Protein AF-D5ZX36-F1 (afdb_monomer_lite)

Foldseek 3Di:
DDDPDDDPDPPDPLVVQCVPPVRHDDPPPDDPVVVVVVVLVVQLVVQLCVPPCNVVVVVPDPVVSCVRSVVSNDRPDD

Organism: Streptomyces viridosporus (strain ATCC 14672 / DSM 40746 / JCM 4963 / KCTC 9882 / NRRL B-12104 / FH 1290) (NCBI:txid566461)

Secondary structure (DSSP, 8-state):
----PPPPP---TTTTGGGGSGGG-PPPSS-HHHHHHHHHHHHHHHHHHHSHHHHTT----HHHHHHHHHHHHS----

pLDDT: mean 71.88, std 12.63, range [42.56, 89.19]

Radius of gyration: 17.42 Å; chains: 1; bounding box: 50×31×41 Å

Structure (mmCIF, N/CA/C/O backbone):
data_AF-D5ZX36-F1
#
_entry.id   AF-D5ZX36-F1
#
loop_
_atom_site.group_PDB
_atom_site.id
_atom_site.type_symbol
_atom_site.label_atom_id
_atom_site.label_alt_id
_atom_site.label_comp_id
_atom_site.label_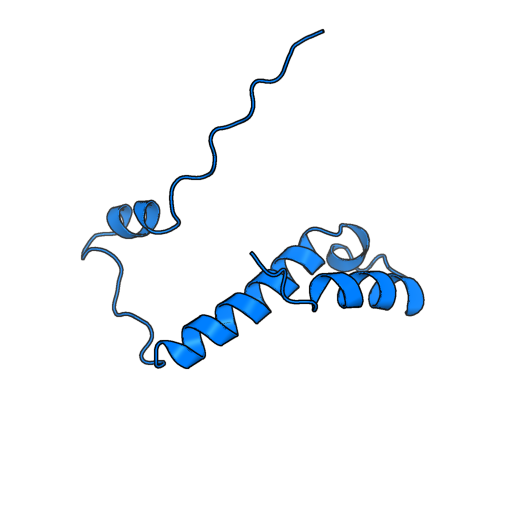asym_id
_atom_site.label_entity_id
_atom_site.label_seq_id
_atom_site.pdbx_PDB_ins_code
_atom_site.Cartn_x
_atom_site.Cartn_y
_atom_site.Cartn_z
_atom_site.occupancy
_atom_site.B_iso_or_equiv
_atom_site.auth_seq_id
_atom_site.auth_comp_id
_atom_site.auth_asym_id
_atom_site.auth_atom_id
_atom_site.pdbx_PDB_model_num
ATOM 1 N N . MET A 1 1 ? 34.296 -3.313 11.446 1.00 42.56 1 MET A N 1
ATOM 2 C CA . MET A 1 1 ? 32.955 -3.925 11.338 1.00 42.56 1 MET A CA 1
ATOM 3 C C . MET A 1 1 ? 32.094 -3.363 12.460 1.00 42.56 1 MET A C 1
ATOM 5 O O . MET A 1 1 ? 32.211 -3.835 13.580 1.00 42.56 1 MET A O 1
ATOM 9 N N . ALA A 1 2 ? 31.337 -2.288 12.216 1.00 50.19 2 ALA A N 1
ATOM 10 C CA . ALA A 1 2 ? 30.464 -1.708 13.238 1.00 50.19 2 ALA A CA 1
ATOM 11 C C . ALA A 1 2 ? 29.107 -2.418 13.193 1.00 50.19 2 ALA A C 1
ATOM 13 O O . ALA A 1 2 ? 28.390 -2.334 12.196 1.00 50.19 2 ALA A O 1
ATOM 14 N N . PHE A 1 3 ? 28.796 -3.160 14.253 1.00 47.47 3 PHE A N 1
ATOM 15 C CA . PHE A 1 3 ? 27.499 -3.789 14.461 1.00 47.47 3 PHE A CA 1
ATOM 16 C C . PHE A 1 3 ? 26.488 -2.672 14.747 1.00 47.47 3 PHE A C 1
ATOM 18 O O . PHE A 1 3 ? 26.494 -2.091 15.829 1.00 47.47 3 PHE A O 1
ATOM 25 N N . VAL A 1 4 ? 25.683 -2.294 13.750 1.00 58.41 4 VAL A N 1
ATOM 26 C CA . VAL A 1 4 ? 24.571 -1.358 13.960 1.00 58.41 4 VAL A CA 1
ATOM 27 C C . VAL A 1 4 ? 23.554 -2.061 14.844 1.00 58.41 4 VAL A C 1
ATOM 29 O O . VAL A 1 4 ? 22.910 -3.023 14.429 1.00 58.41 4 VAL A O 1
ATOM 32 N N . GLU A 1 5 ? 23.436 -1.586 16.076 1.00 66.69 5 GLU A N 1
ATOM 33 C CA . GLU A 1 5 ? 22.424 -2.059 17.003 1.00 66.69 5 GLU A CA 1
ATOM 34 C C . GLU A 1 5 ? 21.024 -1.698 16.457 1.00 66.69 5 GLU A C 1
ATOM 36 O O . GLU A 1 5 ? 20.820 -0.572 15.980 1.00 66.69 5 GLU A O 1
ATOM 41 N N . PRO A 1 6 ? 20.052 -2.633 16.454 1.00 61.00 6 PRO A N 1
ATOM 42 C CA . PRO A 1 6 ? 18.734 -2.383 15.885 1.00 61.00 6 PRO A CA 1
ATOM 43 C C . PRO A 1 6 ? 18.020 -1.255 16.635 1.00 61.00 6 PRO A C 1
ATOM 45 O O . PRO A 1 6 ? 17.788 -1.342 17.840 1.00 61.00 6 PRO A O 1
ATOM 48 N N . LEU A 1 7 ? 17.625 -0.205 15.908 1.00 60.62 7 LEU A N 1
ATOM 49 C CA . LEU A 1 7 ? 16.795 0.875 16.443 1.00 60.62 7 LEU A CA 1
ATOM 50 C C . LEU A 1 7 ? 15.540 0.271 17.109 1.00 60.62 7 LEU A C 1
ATOM 52 O O . LEU A 1 7 ? 14.872 -0.557 1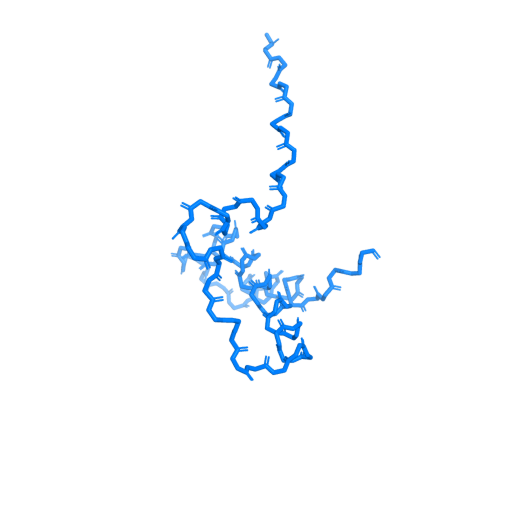6.477 1.00 60.62 7 LEU A O 1
ATOM 56 N N . PRO A 1 8 ? 15.177 0.682 18.341 1.00 63.91 8 PRO A N 1
ATOM 57 C CA . PRO A 1 8 ? 14.040 0.108 19.044 1.00 63.91 8 PRO A CA 1
ATOM 58 C C . PRO A 1 8 ? 12.762 0.222 18.199 1.00 63.91 8 PRO A C 1
ATOM 60 O O . PRO A 1 8 ? 12.557 1.235 17.514 1.00 63.91 8 PRO A O 1
ATOM 63 N N . PRO A 1 9 ? 11.875 -0.792 18.245 1.00 60.69 9 PRO A N 1
ATOM 64 C CA . PRO A 1 9 ? 10.628 -0.767 17.496 1.00 60.69 9 PRO A CA 1
ATOM 65 C C . PRO A 1 9 ? 9.871 0.511 17.848 1.00 60.69 9 PRO A C 1
ATOM 67 O O . PRO A 1 9 ? 9.709 0.833 19.028 1.00 60.69 9 PRO A O 1
ATOM 70 N N . ARG A 1 10 ? 9.432 1.268 16.828 1.00 60.16 10 ARG A N 1
ATOM 71 C CA . ARG A 1 10 ? 8.713 2.535 17.030 1.00 60.16 10 ARG A CA 1
ATOM 72 C C . ARG A 1 10 ? 7.533 2.291 17.966 1.00 60.16 10 ARG A C 1
ATOM 74 O O . ARG A 1 10 ? 6.515 1.726 17.566 1.00 60.16 10 ARG A O 1
ATOM 81 N N . SER A 1 11 ? 7.692 2.707 19.220 1.00 55.31 11 SER A N 1
ATOM 82 C CA . SER A 1 11 ? 6.697 2.511 20.263 1.00 55.31 11 SER A CA 1
ATOM 83 C C . SER A 1 11 ? 5.420 3.244 19.863 1.00 55.31 11 SER A C 1
ATOM 85 O O . SER A 1 11 ? 5.402 4.464 19.760 1.00 55.31 11 SER A O 1
ATOM 87 N N . GLY A 1 12 ? 4.381 2.461 19.562 1.00 56.56 12 GLY A N 1
ATOM 88 C CA . GLY A 1 12 ? 2.983 2.838 19.363 1.00 56.56 12 GLY A CA 1
ATOM 89 C C . GLY A 1 12 ? 2.696 4.219 18.762 1.00 56.56 12 GLY A C 1
ATOM 90 O O . GLY A 1 12 ? 2.856 5.248 19.417 1.00 56.56 12 GLY A O 1
ATOM 91 N N . ARG A 1 13 ? 2.033 4.243 17.596 1.00 55.28 13 ARG A N 1
ATOM 92 C CA . ARG A 1 13 ? 1.393 5.442 16.996 1.00 55.28 13 ARG A CA 1
ATOM 93 C C . ARG A 1 13 ? 0.472 6.235 17.963 1.00 55.28 13 ARG A C 1
ATOM 95 O O . ARG A 1 13 ? -0.023 7.295 17.597 1.00 55.28 13 ARG A O 1
ATOM 102 N N . GLY A 1 14 ? 0.211 5.748 19.181 1.00 57.44 14 GLY A N 1
ATOM 103 C CA . GLY A 1 14 ? -0.467 6.473 20.260 1.00 57.44 14 GLY A CA 1
ATOM 104 C C . GLY A 1 14 ? 0.388 7.535 20.968 1.00 57.44 14 GLY A C 1
ATOM 105 O O . GLY A 1 14 ? -0.153 8.567 21.356 1.00 57.44 14 GLY A O 1
ATOM 106 N N . ARG A 1 15 ? 1.714 7.360 21.086 1.00 57.41 15 ARG A N 1
ATOM 107 C CA . ARG A 1 15 ? 2.575 8.290 21.850 1.00 57.41 15 ARG A CA 1
ATOM 108 C C . ARG A 1 15 ? 2.683 9.684 21.217 1.00 57.41 15 ARG A C 1
ATOM 110 O O . ARG A 1 15 ? 2.799 10.667 21.940 1.00 57.41 15 ARG A O 1
ATOM 117 N N . GLY A 1 16 ? 2.574 9.789 19.889 1.00 62.88 16 GLY A N 1
ATOM 118 C CA . GLY A 1 16 ? 2.562 11.079 19.181 1.00 62.88 16 GLY A CA 1
ATOM 119 C C . GLY A 1 16 ? 1.263 11.880 19.355 1.00 62.88 16 GLY A C 1
ATOM 120 O O . GLY A 1 16 ? 1.294 13.110 19.354 1.00 62.88 16 GLY A O 1
ATOM 121 N N . ARG A 1 17 ? 0.126 11.201 19.580 1.00 60.06 17 ARG A N 1
ATOM 122 C CA . ARG A 1 17 ? -1.186 11.850 19.795 1.00 60.06 17 ARG A CA 1
ATOM 123 C C . ARG A 1 17 ? -1.238 12.617 21.113 1.00 60.06 17 ARG A C 1
ATOM 125 O O . ARG A 1 17 ? -1.891 13.648 21.207 1.00 60.06 17 ARG A O 1
ATOM 132 N N . LEU A 1 18 ? -0.510 12.125 22.113 1.00 58.28 18 LEU A N 1
ATOM 133 C CA . LEU A 1 18 ? -0.407 12.746 23.432 1.00 58.28 18 LEU A CA 1
ATOM 134 C C . LEU A 1 18 ? 0.379 14.068 23.403 1.00 58.28 18 LEU A C 1
ATOM 136 O O . LEU A 1 18 ? 0.185 14.894 24.289 1.00 58.28 18 LEU A O 1
ATOM 140 N N . ARG A 1 19 ? 1.228 14.288 22.385 1.00 61.50 19 ARG A N 1
ATOM 141 C CA . ARG A 1 19 ? 2.066 15.493 22.246 1.00 61.50 19 ARG A CA 1
ATOM 142 C C . ARG A 1 19 ? 1.342 16.715 21.662 1.00 61.50 19 ARG A C 1
ATOM 144 O O . ARG A 1 19 ? 1.904 17.797 21.708 1.00 61.50 19 ARG A O 1
ATOM 151 N N . HIS A 1 20 ? 0.124 16.562 21.133 1.00 61.56 20 HIS A N 1
ATOM 152 C CA . HIS A 1 20 ? -0.587 17.625 20.400 1.00 61.56 20 HIS A CA 1
ATOM 153 C C . HIS A 1 20 ? -1.595 18.444 21.241 1.00 61.56 20 HIS A C 1
ATOM 155 O O . HIS A 1 20 ? -2.328 19.249 20.678 1.00 61.56 20 HIS A O 1
ATOM 161 N N . GLY A 1 21 ? -1.664 18.271 22.571 1.00 52.59 21 GLY A N 1
ATOM 162 C CA . GLY A 1 21 ? -2.675 18.957 23.403 1.00 52.59 21 GLY A CA 1
ATOM 163 C C . GLY A 1 21 ? -4.114 18.471 23.130 1.00 52.59 21 GLY A C 1
ATOM 164 O O . GLY A 1 21 ? -4.350 17.732 22.176 1.00 52.59 21 GLY A O 1
ATOM 165 N N . SER A 1 22 ? -5.083 18.768 24.016 1.00 56.59 22 SER A N 1
ATOM 166 C CA . SER A 1 22 ? -6.444 18.154 24.030 1.00 56.59 22 SER A CA 1
ATOM 167 C C . SER A 1 22 ? -6.452 16.635 23.717 1.00 56.59 22 SER A C 1
ATOM 169 O O . SER A 1 22 ? -7.315 16.111 23.028 1.00 56.59 22 SER A O 1
ATOM 171 N N . ARG A 1 23 ? -5.384 15.943 24.139 1.00 51.56 23 ARG A N 1
ATOM 172 C CA . ARG A 1 23 ? -5.002 14.541 23.880 1.00 51.56 23 ARG A CA 1
ATOM 173 C C . ARG A 1 23 ? -5.660 13.849 22.660 1.00 51.56 23 ARG A C 1
ATOM 175 O O . ARG A 1 23 ? -6.329 12.835 22.817 1.00 51.56 23 ARG A O 1
ATOM 182 N N . GLY A 1 24 ? -5.367 14.297 21.436 1.00 59.09 24 GLY A N 1
ATOM 183 C CA . GLY A 1 24 ? -5.477 13.436 20.242 1.00 59.09 24 GLY A CA 1
ATOM 184 C C . GLY A 1 24 ? -6.646 13.664 19.277 1.00 59.09 24 GLY A C 1
ATOM 185 O O . GLY A 1 24 ? -6.812 12.837 18.379 1.00 59.09 24 GLY A O 1
ATOM 186 N N . GLY A 1 25 ? -7.389 14.769 19.405 1.00 66.38 25 GLY A N 1
ATOM 187 C CA . GLY A 1 25 ? -8.416 15.198 18.443 1.00 66.38 25 GLY A CA 1
ATOM 188 C C . GLY A 1 25 ? -9.668 14.309 18.398 1.00 66.38 25 GLY A C 1
ATOM 189 O O . GLY A 1 25 ? -9.660 13.160 18.841 1.00 66.38 25 GLY A O 1
ATOM 190 N N . ARG A 1 26 ? -10.779 14.837 17.857 1.00 63.41 26 ARG A N 1
ATOM 191 C CA . ARG A 1 26 ? -12.027 14.069 17.705 1.00 63.41 26 ARG A CA 1
ATOM 192 C C . ARG A 1 26 ? -11.741 12.855 16.807 1.00 63.41 26 ARG A C 1
ATOM 194 O O . ARG A 1 26 ? -11.271 13.056 15.683 1.00 63.41 26 ARG A O 1
ATOM 201 N N . PRO A 1 27 ? -11.981 11.612 17.269 1.00 63.78 27 PRO A N 1
ATOM 202 C CA . PRO A 1 27 ? -11.809 10.448 16.416 1.00 63.78 27 PRO A CA 1
ATOM 203 C C . PRO A 1 27 ? -12.651 10.639 15.148 1.00 63.78 27 PRO A C 1
ATOM 205 O O . PRO A 1 27 ? -13.725 11.247 15.224 1.00 63.78 27 PRO A O 1
ATOM 208 N N . PRO A 1 28 ? -12.174 10.170 13.981 1.00 64.94 28 PRO A N 1
ATOM 209 C CA . PRO A 1 28 ? -12.941 10.273 12.750 1.00 64.94 28 PRO A CA 1
ATOM 210 C C . PRO A 1 28 ? -14.351 9.733 13.000 1.00 64.94 28 PRO A C 1
ATOM 212 O O . PRO A 1 28 ? -14.485 8.663 13.586 1.00 64.94 28 PRO A O 1
ATOM 215 N N . ALA A 1 29 ? -15.392 10.444 12.557 1.00 67.12 29 ALA A N 1
ATOM 216 C CA . ALA A 1 29 ? -16.789 10.035 12.769 1.00 67.12 29 ALA A CA 1
ATOM 217 C C . ALA A 1 29 ? -17.136 8.674 12.120 1.00 67.12 29 ALA A C 1
ATOM 219 O O . ALA A 1 29 ? -18.228 8.143 12.299 1.00 67.12 29 ALA A O 1
ATOM 220 N N . PHE A 1 30 ? -16.199 8.102 11.362 1.00 63.75 30 PHE A N 1
ATOM 221 C CA . PHE A 1 30 ? -16.295 6.781 10.773 1.00 63.75 30 PHE A CA 1
ATOM 222 C C . PHE A 1 30 ? -16.235 5.690 11.843 1.00 63.75 30 PHE A C 1
ATOM 224 O O . PHE A 1 30 ? -15.311 5.633 12.656 1.00 63.75 30 PHE A O 1
ATOM 231 N N . GLY A 1 31 ? -17.190 4.759 11.784 1.00 71.75 31 GLY A N 1
ATOM 232 C CA . GLY A 1 31 ? -17.217 3.596 12.664 1.00 71.75 31 GLY A CA 1
ATOM 233 C C . GLY A 1 31 ? -15.901 2.809 12.639 1.00 71.75 31 GLY A C 1
ATOM 234 O O . GLY A 1 31 ? -15.192 2.753 11.628 1.00 71.75 31 GLY A O 1
ATOM 235 N N . GLN A 1 32 ? -15.578 2.154 13.758 1.00 68.69 32 GLN A N 1
ATOM 236 C CA . GLN A 1 32 ? -14.319 1.417 13.930 1.00 68.69 32 GLN A CA 1
ATOM 237 C C . GLN A 1 32 ? -14.068 0.384 12.816 1.00 68.69 32 GLN A C 1
ATOM 239 O O . GLN A 1 32 ? -12.923 0.167 12.426 1.00 68.69 32 GLN A O 1
ATOM 244 N N . GLN A 1 33 ? -15.126 -0.220 12.264 1.00 73.69 33 GLN A N 1
ATOM 245 C CA . GLN A 1 33 ? -15.046 -1.163 11.144 1.00 73.69 33 GLN A CA 1
ATOM 246 C C . GLN A 1 33 ? -14.445 -0.519 9.883 1.00 73.69 33 GLN A C 1
ATOM 248 O O . GLN A 1 33 ? -13.595 -1.114 9.219 1.00 73.69 33 GLN A O 1
ATOM 253 N N . VAL A 1 34 ? -14.858 0.713 9.573 1.00 75.44 34 VAL A N 1
ATOM 254 C CA . VAL A 1 34 ? -14.386 1.478 8.411 1.00 75.44 34 VAL A CA 1
ATOM 255 C C . VAL A 1 34 ? -12.942 1.922 8.636 1.00 75.44 34 VAL A C 1
ATOM 257 O O . VAL A 1 34 ? -12.105 1.753 7.751 1.00 75.44 34 VAL A O 1
ATOM 260 N N . CYS A 1 35 ? -12.606 2.373 9.849 1.00 70.12 35 CYS A N 1
ATOM 261 C CA . CYS A 1 35 ? -11.224 2.708 10.212 1.00 70.12 35 CYS A CA 1
ATOM 262 C C . CYS A 1 35 ? -10.270 1.499 10.121 1.00 70.12 35 CYS A C 1
ATOM 264 O O . CYS A 1 35 ? -9.132 1.635 9.662 1.00 70.12 35 CYS A O 1
ATOM 266 N N . LYS A 1 36 ? -10.729 0.297 10.497 1.00 76.81 36 LYS A N 1
ATOM 267 C CA . LYS A 1 36 ? -9.951 -0.947 10.355 1.00 76.81 36 LYS A CA 1
ATOM 268 C C . LYS A 1 36 ? -9.713 -1.302 8.887 1.00 76.81 36 LYS A 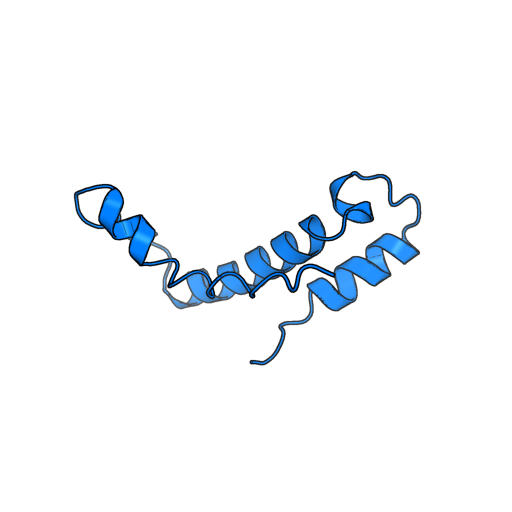C 1
ATOM 270 O O . LYS A 1 36 ? -8.579 -1.591 8.515 1.00 76.81 36 LYS A O 1
ATOM 275 N N . ARG A 1 37 ? -10.744 -1.213 8.037 1.00 80.44 37 ARG A N 1
ATOM 276 C CA . ARG A 1 37 ? -10.611 -1.437 6.583 1.00 80.44 37 ARG A CA 1
ATOM 277 C C . ARG A 1 37 ? -9.650 -0.436 5.940 1.00 80.44 37 ARG A C 1
ATOM 279 O O . ARG A 1 37 ? -8.792 -0.837 5.159 1.00 80.44 37 ARG A O 1
ATOM 286 N N . ARG A 1 38 ? -9.720 0.838 6.338 1.00 82.12 38 ARG A N 1
ATOM 287 C CA . ARG A 1 38 ? -8.812 1.890 5.857 1.00 82.12 38 ARG A CA 1
ATOM 288 C C . ARG A 1 38 ? -7.352 1.595 6.191 1.00 82.12 38 ARG A C 1
ATOM 290 O O . ARG A 1 38 ? -6.495 1.766 5.338 1.00 82.12 38 ARG A O 1
ATOM 297 N N . THR A 1 39 ? -7.080 1.060 7.382 1.00 83.12 39 THR A N 1
ATOM 298 C CA . THR A 1 39 ? -5.716 0.677 7.791 1.00 83.12 39 THR A CA 1
ATOM 299 C C . THR A 1 39 ? -5.111 -0.392 6.872 1.00 83.12 39 THR A C 1
ATOM 301 O O . THR A 1 39 ? -3.908 -0.378 6.624 1.00 83.12 39 THR A O 1
ATOM 304 N N . VAL A 1 40 ? -5.920 -1.320 6.348 1.00 87.25 40 VAL A N 1
ATOM 305 C CA . VAL A 1 40 ? -5.446 -2.349 5.404 1.00 87.25 40 VAL A CA 1
ATOM 306 C C . VAL A 1 40 ? -5.039 -1.717 4.071 1.00 87.25 40 VAL A C 1
ATOM 308 O O . VAL A 1 40 ? -3.977 -2.043 3.543 1.00 87.25 40 VAL A O 1
ATOM 311 N N . VAL A 1 41 ? -5.848 -0.781 3.568 1.00 86.69 41 VAL A N 1
ATOM 312 C CA . VAL A 1 41 ? -5.577 -0.047 2.321 1.00 86.69 41 VAL A CA 1
ATOM 313 C C . VAL A 1 41 ? -4.358 0.863 2.470 1.00 86.69 41 VAL A C 1
ATOM 315 O O . VAL A 1 41 ? -3.461 0.815 1.635 1.00 86.69 41 VAL A O 1
ATOM 318 N N . GLU A 1 42 ? -4.274 1.625 3.562 1.00 87.88 42 GLU A N 1
ATOM 319 C CA . GLU A 1 42 ? -3.122 2.485 3.867 1.00 87.88 42 GLU A CA 1
ATOM 320 C C . GLU A 1 42 ? -1.828 1.665 3.939 1.00 87.88 42 GLU A C 1
ATOM 322 O O . GLU A 1 42 ? -0.841 2.023 3.309 1.00 87.88 42 GLU A O 1
ATOM 327 N N . ARG A 1 43 ? -1.841 0.502 4.607 1.00 88.38 43 ARG A N 1
ATOM 328 C CA . ARG A 1 43 ? -0.67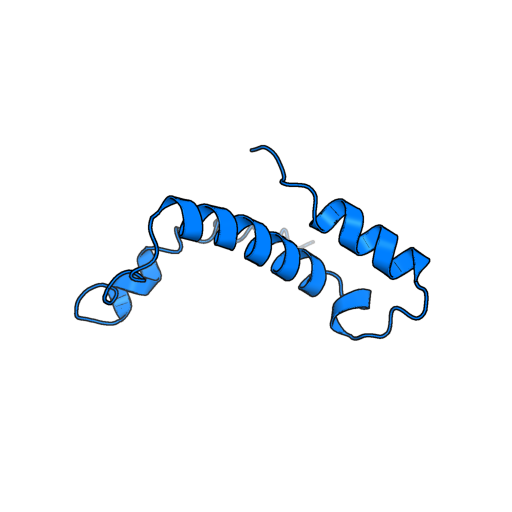1 -0.391 4.654 1.00 88.38 43 ARG A CA 1
ATOM 329 C C . ARG A 1 43 ? -0.278 -0.947 3.285 1.00 88.38 43 ARG A C 1
ATOM 331 O O . ARG A 1 43 ? 0.904 -1.183 3.056 1.00 88.38 43 ARG A O 1
ATOM 338 N N . CYS A 1 44 ? -1.241 -1.208 2.402 1.00 89.00 44 CYS A N 1
ATOM 339 C CA . CYS A 1 44 ? -0.960 -1.610 1.023 1.00 89.00 44 CYS A CA 1
ATOM 340 C C . CYS A 1 44 ? -0.234 -0.485 0.278 1.00 89.00 44 CYS A C 1
ATOM 342 O O . CYS A 1 44 ? 0.809 -0.724 -0.327 1.00 89.00 44 CYS A O 1
ATOM 344 N N . PHE A 1 45 ? -0.736 0.742 0.402 1.00 84.69 45 PHE A N 1
ATOM 345 C CA . PHE A 1 45 ? -0.143 1.911 -0.233 1.00 84.69 45 PHE A CA 1
ATOM 346 C C . PHE A 1 45 ? 1.260 2.212 0.312 1.00 84.69 45 PHE A C 1
ATOM 348 O O . PHE A 1 45 ? 2.193 2.357 -0.469 1.00 84.69 45 PHE A O 1
ATOM 355 N N . ASP A 1 46 ? 1.444 2.163 1.634 1.00 87.25 46 ASP A N 1
ATOM 356 C CA . ASP A 1 46 ? 2.750 2.321 2.286 1.00 87.25 46 ASP A CA 1
ATOM 357 C C . ASP A 1 46 ? 3.777 1.293 1.761 1.00 87.25 46 ASP A C 1
ATOM 359 O O . ASP A 1 46 ? 4.941 1.623 1.535 1.00 87.25 46 ASP A O 1
ATOM 363 N N . ARG A 1 47 ? 3.360 0.037 1.526 1.00 87.12 47 ARG A N 1
ATOM 364 C CA . ARG A 1 47 ? 4.222 -1.006 0.935 1.00 87.12 47 ARG A CA 1
ATOM 365 C C . ARG A 1 47 ? 4.562 -0.730 -0.528 1.00 87.12 47 ARG A C 1
ATOM 367 O O . ARG A 1 47 ? 5.685 -1.015 -0.946 1.00 87.12 47 ARG A O 1
ATOM 374 N N . CYS A 1 48 ? 3.611 -0.207 -1.298 1.00 85.69 48 CYS A N 1
ATOM 375 C CA . CYS A 1 48 ? 3.847 0.206 -2.680 1.00 85.69 48 CYS A CA 1
ATOM 376 C C . CYS A 1 48 ? 4.843 1.372 -2.742 1.00 85.69 48 CYS A C 1
ATOM 378 O O . CYS A 1 48 ? 5.797 1.304 -3.511 1.00 85.69 48 CYS A O 1
ATOM 380 N N . GLU A 1 49 ? 4.694 2.373 -1.876 1.00 83.62 49 GLU A N 1
ATOM 381 C CA . GLU A 1 49 ? 5.605 3.521 -1.769 1.00 83.62 49 GLU A CA 1
ATOM 382 C C . GLU A 1 49 ? 7.005 3.117 -1.272 1.00 83.62 49 GLU A C 1
ATOM 384 O O . GLU A 1 49 ? 8.020 3.664 -1.700 1.00 83.62 49 GLU A O 1
ATOM 389 N N . GLN A 1 50 ? 7.105 2.094 -0.416 1.00 85.62 50 GLN A N 1
ATOM 390 C CA . GLN A 1 50 ? 8.401 1.551 0.007 1.00 85.62 50 GLN A CA 1
ATOM 391 C C . GLN A 1 50 ? 9.182 0.920 -1.165 1.00 85.62 50 GLN A C 1
ATOM 393 O O . GLN A 1 50 ? 10.418 0.877 -1.141 1.00 85.62 50 GLN A O 1
ATOM 398 N N . ARG A 1 51 ? 8.498 0.449 -2.219 1.00 82.88 51 ARG A N 1
ATOM 399 C CA . ARG A 1 51 ? 9.153 -0.021 -3.446 1.00 82.88 51 ARG A CA 1
ATOM 400 C C . ARG A 1 51 ? 9.543 1.175 -4.307 1.00 82.88 51 ARG A C 1
ATOM 402 O O . ARG A 1 51 ? 8.733 1.721 -5.050 1.00 82.88 51 ARG A O 1
ATOM 409 N N . ARG A 1 52 ? 10.842 1.493 -4.287 1.00 75.56 52 ARG A N 1
ATOM 410 C CA . ARG A 1 52 ? 11.454 2.584 -5.065 1.00 75.56 52 ARG A CA 1
ATOM 411 C C . ARG A 1 52 ? 11.017 2.606 -6.533 1.00 75.56 52 ARG A C 1
ATOM 413 O O . ARG A 1 52 ? 10.774 3.686 -7.048 1.00 75.56 52 ARG A O 1
ATOM 420 N N . GLY A 1 53 ? 10.869 1.449 -7.185 1.00 78.56 53 GLY A N 1
ATOM 421 C CA . GLY A 1 53 ? 10.427 1.366 -8.585 1.00 78.56 53 GLY A CA 1
ATOM 422 C C . GLY A 1 53 ? 9.014 1.911 -8.833 1.00 78.56 53 GLY A C 1
ATOM 423 O O . GLY A 1 53 ? 8.824 2.687 -9.767 1.00 78.56 53 GLY A O 1
ATOM 424 N N . ILE A 1 54 ? 8.044 1.574 -7.970 1.00 76.38 54 ILE A N 1
ATOM 425 C CA . ILE A 1 54 ? 6.671 2.097 -8.079 1.00 76.38 54 ILE A CA 1
ATOM 426 C C . ILE A 1 54 ? 6.636 3.575 -7.682 1.00 76.38 54 ILE A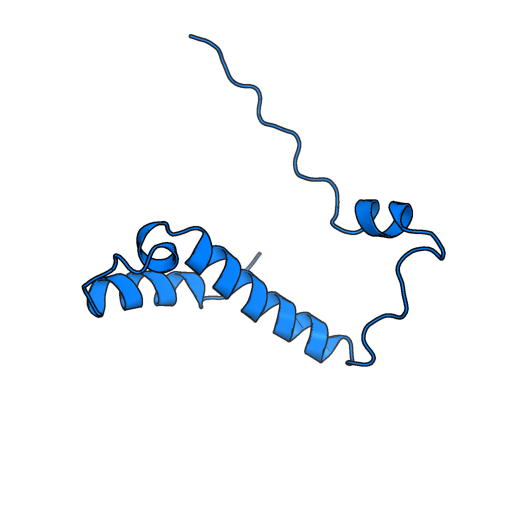 C 1
ATOM 428 O O . ILE A 1 54 ? 6.100 4.393 -8.426 1.00 76.38 54 ILE A O 1
ATOM 432 N N . ALA A 1 55 ? 7.235 3.918 -6.536 1.00 75.00 55 ALA A N 1
ATOM 433 C CA . ALA A 1 55 ? 7.185 5.267 -5.967 1.00 75.00 55 ALA A CA 1
AT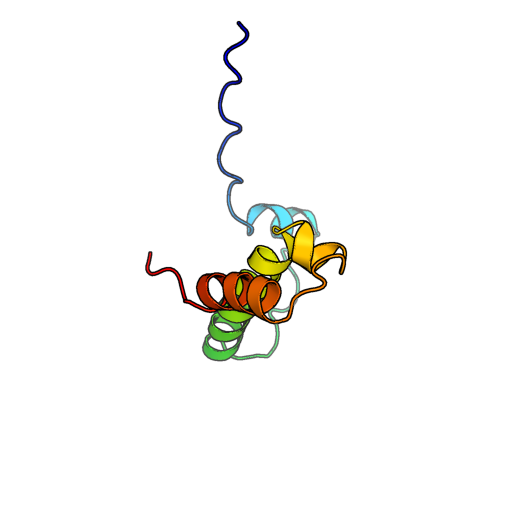OM 434 C C . ALA A 1 55 ? 7.772 6.327 -6.908 1.00 75.00 55 ALA A C 1
ATOM 436 O O . ALA A 1 55 ? 7.246 7.425 -7.056 1.00 75.00 55 ALA A O 1
ATOM 437 N N . THR A 1 56 ? 8.856 5.977 -7.598 1.00 79.62 56 THR A N 1
ATOM 438 C CA . THR A 1 56 ? 9.521 6.883 -8.540 1.00 79.62 56 THR A CA 1
ATOM 439 C C . THR A 1 56 ? 8.911 6.859 -9.941 1.00 79.62 56 THR A C 1
ATOM 441 O O . THR A 1 56 ? 9.424 7.539 -10.824 1.00 79.62 56 THR A O 1
ATOM 444 N N . ARG A 1 57 ? 7.834 6.085 -10.173 1.00 70.38 57 ARG A N 1
ATOM 445 C CA . ARG A 1 57 ? 7.188 5.890 -11.489 1.00 70.38 57 ARG A CA 1
ATOM 446 C C . ARG A 1 57 ? 8.132 5.366 -12.587 1.00 70.38 57 ARG A C 1
ATOM 448 O O . ARG A 1 57 ? 7.735 5.309 -13.746 1.00 70.38 57 ARG A O 1
ATOM 455 N N . TYR A 1 58 ? 9.352 4.945 -12.242 1.00 72.19 58 TYR A N 1
ATOM 456 C CA . TYR A 1 58 ? 10.315 4.366 -13.187 1.00 72.19 58 TYR A CA 1
ATOM 457 C C . TYR A 1 58 ? 10.003 2.914 -13.550 1.00 72.19 58 TYR A C 1
ATOM 459 O O . TYR A 1 58 ? 10.648 2.349 -14.439 1.00 72.19 58 TYR A O 1
ATOM 467 N N . ASP A 1 59 ? 9.018 2.308 -12.887 1.00 76.12 59 ASP A N 1
ATOM 468 C CA . ASP A 1 59 ? 8.488 1.005 -13.252 1.00 76.12 59 ASP A CA 1
ATOM 469 C C . ASP A 1 59 ? 7.792 1.072 -14.625 1.00 76.12 59 ASP A C 1
ATOM 471 O O . ASP A 1 59 ? 6.601 1.341 -14.752 1.00 76.12 59 ASP A O 1
ATOM 475 N N . ARG A 1 60 ? 8.582 0.883 -15.687 1.00 73.12 60 ARG A N 1
ATOM 476 C CA . ARG A 1 60 ? 8.131 0.962 -17.087 1.00 73.12 60 ARG A CA 1
ATOM 477 C C . ARG A 1 60 ? 7.274 -0.229 -17.524 1.00 73.12 60 ARG A C 1
ATOM 479 O O . ARG A 1 60 ? 6.667 -0.176 -18.588 1.00 73.12 60 ARG A O 1
ATOM 486 N N . GLY A 1 61 ? 7.247 -1.311 -16.746 1.00 82.81 61 GLY A N 1
ATOM 487 C CA . GLY A 1 61 ? 6.598 -2.560 -17.127 1.00 82.81 61 GLY A CA 1
ATOM 488 C C . GLY A 1 61 ? 5.340 -2.828 -16.316 1.00 82.81 61 GLY A C 1
ATOM 489 O O . GLY A 1 61 ? 5.420 -3.046 -15.114 1.00 82.81 61 GLY A O 1
ATOM 490 N N . ALA A 1 62 ? 4.188 -2.968 -16.979 1.00 80.81 62 ALA A N 1
ATOM 491 C CA . ALA A 1 62 ? 2.943 -3.378 -16.318 1.00 80.81 62 ALA A CA 1
ATOM 492 C C . ALA A 1 62 ? 3.093 -4.689 -15.511 1.00 80.81 62 ALA A C 1
ATOM 494 O O . ALA A 1 62 ? 2.445 -4.862 -14.479 1.00 80.81 62 ALA A O 1
ATOM 495 N N . GLY A 1 63 ? 3.982 -5.594 -15.945 1.00 85.25 63 GLY A N 1
ATOM 496 C CA . GLY A 1 63 ? 4.329 -6.816 -15.215 1.00 85.25 63 GLY A CA 1
ATOM 497 C C . GLY A 1 63 ? 5.056 -6.557 -13.892 1.00 85.25 63 GLY A C 1
ATOM 498 O O . GLY A 1 63 ? 4.697 -7.159 -12.883 1.00 85.25 63 GLY A O 1
ATOM 499 N N . SER A 1 64 ? 6.016 -5.632 -13.867 1.00 81.50 64 SER A N 1
ATOM 500 C CA . SER A 1 64 ? 6.770 -5.262 -12.662 1.00 81.50 64 SER A CA 1
ATOM 501 C C . SER A 1 64 ? 5.882 -4.536 -11.648 1.00 81.50 64 SER A C 1
ATOM 503 O O . SER A 1 64 ? 5.871 -4.893 -10.467 1.00 81.50 64 SER A O 1
ATOM 505 N N . CYS A 1 65 ? 5.025 -3.630 -12.123 1.00 80.94 65 CYS A N 1
ATOM 506 C CA . CYS A 1 65 ? 4.000 -2.974 -11.318 1.00 80.94 65 CYS A CA 1
ATOM 507 C C . CYS A 1 65 ? 3.034 -4.000 -10.721 1.00 80.94 65 CYS A C 1
ATOM 509 O O . CYS A 1 65 ? 2.774 -3.988 -9.518 1.00 80.94 65 CYS A O 1
ATOM 511 N N . ARG A 1 66 ? 2.546 -4.955 -11.523 1.00 85.62 66 ARG A N 1
ATOM 512 C CA . ARG A 1 66 ? 1.652 -6.019 -11.041 1.00 85.62 66 ARG A CA 1
ATOM 513 C C . ARG A 1 66 ? 2.344 -6.923 -10.021 1.00 85.62 66 ARG A C 1
ATOM 515 O O . ARG A 1 66 ? 1.786 -7.160 -8.955 1.00 85.62 66 ARG A O 1
ATOM 522 N N . ALA A 1 67 ? 3.580 -7.343 -10.286 1.00 86.75 67 ALA A N 1
ATOM 523 C CA . ALA A 1 67 ? 4.398 -8.130 -9.360 1.00 86.75 67 ALA A CA 1
ATOM 524 C C . ALA A 1 67 ? 4.702 -7.394 -8.045 1.00 86.75 67 ALA A C 1
ATOM 526 O O . ALA A 1 67 ? 5.109 -8.007 -7.057 1.00 86.75 67 ALA A O 1
ATOM 527 N N . ALA A 1 68 ? 4.517 -6.077 -8.019 1.00 86.38 68 ALA A N 1
ATOM 528 C CA . ALA A 1 68 ? 4.709 -5.245 -6.851 1.00 86.38 68 ALA A CA 1
ATOM 529 C C . ALA A 1 68 ? 3.417 -4.945 -6.087 1.00 86.38 68 ALA A C 1
ATOM 531 O O . ALA A 1 68 ? 3.413 -5.003 -4.856 1.00 86.38 68 ALA A O 1
ATOM 532 N N . VAL A 1 69 ? 2.312 -4.736 -6.799 1.00 87.56 69 VAL A N 1
ATOM 533 C CA . VAL A 1 69 ? 0.986 -4.529 -6.211 1.00 87.56 69 VAL A CA 1
ATOM 534 C C . VAL A 1 69 ? 0.404 -5.832 -5.661 1.00 87.56 69 VAL A C 1
ATOM 536 O O . VAL A 1 69 ? -0.181 -5.810 -4.585 1.00 87.56 69 VAL A O 1
ATOM 539 N N . THR A 1 70 ? 0.590 -6.976 -6.329 1.00 89.19 70 THR A N 1
ATOM 540 C CA . THR A 1 70 ? 0.069 -8.279 -5.871 1.00 89.19 70 THR A CA 1
ATOM 541 C C . THR A 1 70 ? 0.529 -8.660 -4.456 1.00 89.19 70 THR A C 1
ATOM 543 O O . THR A 1 70 ? -0.327 -8.954 -3.627 1.00 89.19 70 THR A O 1
ATOM 546 N N . PRO A 1 71 ? 1.828 -8.628 -4.105 1.00 86.00 71 PRO A N 1
ATOM 547 C CA . PRO A 1 71 ? 2.242 -8.903 -2.730 1.00 86.00 71 PRO A CA 1
ATOM 548 C C . PRO A 1 71 ? 1.856 -7.776 -1.763 1.00 86.00 71 PRO A C 1
ATOM 550 O O . PRO A 1 71 ? 1.679 -8.026 -0.574 1.00 86.00 71 PRO A O 1
ATOM 553 N N . ALA A 1 72 ? 1.715 -6.536 -2.243 1.00 85.81 72 ALA A N 1
ATOM 554 C CA . ALA A 1 72 ? 1.319 -5.408 -1.408 1.00 85.81 72 ALA A CA 1
ATOM 555 C C . ALA A 1 72 ? -0.180 -5.404 -1.082 1.00 85.81 72 ALA A C 1
ATOM 557 O O . ALA A 1 72 ? -0.543 -4.909 -0.020 1.00 85.81 72 ALA A O 1
ATOM 558 N N . SER A 1 73 ? -1.048 -5.953 -1.930 1.00 85.38 73 SER A N 1
ATOM 559 C CA . SER A 1 73 ? -2.499 -6.002 -1.709 1.00 85.38 73 SER A CA 1
ATOM 560 C C . SER A 1 73 ? -2.932 -7.151 -0.805 1.00 85.38 73 SER A C 1
ATOM 562 O O . SER A 1 73 ? -4.005 -7.085 -0.202 1.00 85.38 73 SER A O 1
ATOM 564 N N . LEU A 1 74 ? -2.089 -8.174 -0.654 1.00 87.19 74 LEU A N 1
ATOM 565 C CA . LEU A 1 74 ? -2.346 -9.271 0.264 1.00 87.19 74 LEU A CA 1
ATOM 566 C C . LEU A 1 74 ? -2.287 -8.767 1.716 1.00 87.19 74 LEU A C 1
ATOM 568 O O . LEU A 1 74 ? -1.282 -8.180 2.139 1.00 87.19 74 LEU A O 1
ATOM 572 N N . PRO A 1 75 ? -3.351 -8.973 2.512 1.00 78.25 75 PRO A N 1
ATOM 573 C CA . PRO A 1 75 ? -3.295 -8.690 3.932 1.00 78.25 75 PRO A CA 1
ATOM 574 C C . PRO A 1 75 ? -2.329 -9.691 4.564 1.00 78.25 75 PRO A C 1
ATOM 576 O O . PRO A 1 75 ? -2.613 -10.886 4.627 1.00 78.25 75 PRO A O 1
ATOM 579 N N . THR A 1 76 ? -1.177 -9.211 5.028 1.00 69.88 76 THR A N 1
ATOM 580 C CA . THR A 1 76 ? -0.289 -10.008 5.869 1.00 69.88 76 THR A CA 1
ATOM 581 C C . THR A 1 76 ? -1.068 -10.416 7.114 1.00 69.88 76 THR A C 1
ATOM 583 O O . THR A 1 76 ? -1.409 -9.573 7.948 1.00 69.88 76 THR A O 1
ATOM 586 N N . ARG A 1 77 ? -1.417 -11.705 7.197 1.00 57.19 77 ARG A N 1
ATOM 587 C CA . ARG A 1 77 ? -1.887 -12.311 8.442 1.00 57.19 77 ARG A CA 1
ATOM 588 C C . ARG A 1 77 ? -0.769 -12.128 9.469 1.00 57.19 77 ARG A C 1
ATOM 590 O O . ARG A 1 77 ? 0.383 -12.433 9.168 1.00 57.19 77 ARG A O 1
ATOM 597 N N . ALA A 1 78 ? -1.123 -11.523 10.598 1.00 48.03 78 ALA A N 1
ATOM 598 C CA . ALA A 1 78 ? -0.272 -11.484 11.779 1.00 48.03 78 ALA A CA 1
ATOM 599 C C . ALA A 1 78 ? -0.240 -12.868 12.426 1.00 48.03 78 ALA A C 1
ATOM 601 O O . ALA A 1 78 ? -1.275 -13.569 12.312 1.00 48.03 78 ALA A O 1
#

Sequence (78 aa):
MAFVEPLPPRSGRGRGRLRHGSRGGRPPAFGQQVCKRRTVVERCFDRCEQRRGIATRYDRGAGSCRAAVTPASLPTRA